Protein AF-A0A7Y8HVV2-F1 (afdb_monomer_lite)

Radius of gyration: 14.57 Å; chains: 1; bounding box: 34×35×35 Å

Secondary structure (DSSP, 8-state):
--HHHHHHHHHHHHHHTT-EEEEE----STT--S-HHHHHHHHHHHTT--SPPPB-SSS-SEEEE-SSEEEEEEE---TT--HHHHHHHHHHHHHHHHHT----SSEEEEEEE--S-HHHHGGG--

Structure (mmCIF, N/CA/C/O backbone):
data_AF-A0A7Y8HVV2-F1
#
_entry.id   AF-A0A7Y8HVV2-F1
#
loop_
_atom_site.group_PDB
_atom_site.id
_atom_site.type_symbol
_atom_site.label_atom_id
_atom_site.label_alt_id
_atom_site.label_comp_id
_atom_site.label_asym_id
_atom_site.label_entity_id
_atom_site.label_seq_id
_atom_site.pdbx_PDB_ins_code
_atom_site.Cartn_x
_atom_site.Cartn_y
_atom_site.Cartn_z
_atom_site.occupancy
_atom_site.B_iso_or_equiv
_atom_site.auth_seq_id
_atom_site.auth_comp_id
_atom_site.auth_asym_id
_atom_site.auth_atom_id
_atom_site.pdbx_PDB_model_num
ATOM 1 N N . MET A 1 1 ? 6.063 3.290 -14.979 1.00 78.94 1 MET A N 1
ATOM 2 C CA . MET A 1 1 ? 5.513 3.827 -13.711 1.00 78.94 1 MET A CA 1
ATOM 3 C C . MET A 1 1 ? 6.406 3.389 -12.560 1.00 78.94 1 MET A C 1
ATOM 5 O O . MET A 1 1 ? 6.790 2.221 -12.530 1.00 78.94 1 MET A O 1
ATOM 9 N N . LEU A 1 2 ? 6.782 4.321 -11.682 1.00 85.25 2 LEU A N 1
ATOM 10 C CA . LEU A 1 2 ? 7.666 4.060 -10.541 1.00 85.25 2 LEU A CA 1
ATOM 11 C C . LEU A 1 2 ? 6.881 3.476 -9.360 1.00 85.25 2 LEU A C 1
ATOM 13 O O . LEU A 1 2 ? 5.688 3.732 -9.229 1.00 85.25 2 LEU A O 1
ATOM 17 N N . GLU A 1 3 ? 7.564 2.729 -8.496 1.00 87.19 3 GLU A N 1
ATOM 18 C CA . GLU A 1 3 ? 6.978 2.091 -7.306 1.00 87.19 3 GLU A CA 1
ATOM 19 C C . GLU A 1 3 ? 6.351 3.117 -6.353 1.00 87.19 3 GLU A C 1
ATOM 21 O O . GLU A 1 3 ? 5.193 2.973 -5.984 1.00 87.19 3 GLU A O 1
ATOM 26 N N . ASN A 1 4 ? 7.027 4.243 -6.104 1.00 86.25 4 ASN A N 1
ATOM 27 C CA . ASN A 1 4 ? 6.487 5.354 -5.308 1.00 86.25 4 ASN A CA 1
ATOM 28 C C . ASN A 1 4 ? 5.157 5.902 -5.850 1.00 86.25 4 ASN A C 1
ATOM 30 O O . ASN A 1 4 ? 4.291 6.314 -5.085 1.00 86.25 4 ASN A O 1
ATOM 34 N N . THR A 1 5 ? 4.973 5.911 -7.175 1.00 87.56 5 THR A N 1
ATOM 35 C CA . THR A 1 5 ? 3.702 6.328 -7.783 1.00 87.56 5 THR A CA 1
ATOM 36 C C . THR A 1 5 ? 2.593 5.324 -7.485 1.00 87.56 5 THR A C 1
ATOM 38 O O . THR A 1 5 ? 1.454 5.730 -7.275 1.00 87.56 5 THR A O 1
ATOM 41 N N . ILE A 1 6 ? 2.917 4.029 -7.473 1.00 91.06 6 ILE A N 1
ATOM 42 C CA . ILE A 1 6 ? 1.976 2.974 -7.089 1.00 91.06 6 ILE A CA 1
ATOM 43 C C . ILE A 1 6 ? 1.628 3.117 -5.611 1.00 91.06 6 ILE A C 1
ATOM 45 O O . ILE A 1 6 ? 0.449 3.211 -5.299 1.00 91.06 6 ILE A O 1
ATOM 49 N N . LEU A 1 7 ? 2.625 3.270 -4.737 1.00 91.75 7 LEU A N 1
ATOM 50 C CA . LEU A 1 7 ? 2.437 3.466 -3.299 1.00 91.75 7 LEU A CA 1
ATOM 51 C C . LEU A 1 7 ? 1.459 4.613 -2.997 1.00 91.75 7 LEU A C 1
ATOM 53 O O . LEU A 1 7 ? 0.451 4.404 -2.323 1.00 91.75 7 LEU A O 1
ATOM 57 N N . VAL A 1 8 ? 1.692 5.804 -3.565 1.00 90.50 8 VAL A N 1
ATOM 58 C CA . VAL A 1 8 ? 0.806 6.971 -3.384 1.00 90.50 8 VAL A CA 1
ATOM 59 C C . VAL A 1 8 ? -0.608 6.675 -3.891 1.00 90.50 8 VAL A C 1
ATOM 61 O O . VAL A 1 8 ? -1.582 6.909 -3.177 1.00 90.50 8 VAL A O 1
ATOM 64 N N . LYS A 1 9 ? -0.747 6.128 -5.107 1.00 93.19 9 LYS A N 1
ATOM 65 C CA . LYS A 1 9 ? -2.064 5.835 -5.698 1.00 93.19 9 LYS A CA 1
ATOM 66 C C . LYS A 1 9 ? -2.850 4.805 -4.890 1.00 93.19 9 LYS A C 1
ATOM 68 O O . LYS A 1 9 ? -4.036 5.014 -4.650 1.00 93.19 9 LYS A O 1
ATOM 73 N N . THR A 1 10 ? -2.198 3.729 -4.462 1.00 95.31 10 THR A N 1
ATOM 74 C CA . THR A 1 10 ? -2.809 2.673 -3.651 1.00 95.31 10 THR A CA 1
ATOM 75 C C . THR A 1 10 ? -3.254 3.217 -2.300 1.00 95.31 10 THR A C 1
ATOM 77 O O . THR A 1 10 ? -4.373 2.951 -1.871 1.00 95.31 10 THR A O 1
ATOM 80 N N . THR A 1 11 ? -2.427 4.050 -1.666 1.00 94.56 11 THR A N 1
ATOM 81 C CA . THR A 1 11 ? -2.758 4.667 -0.377 1.00 94.56 11 THR A CA 1
ATOM 82 C C . THR A 1 11 ? -3.984 5.580 -0.493 1.00 94.56 11 THR A C 1
ATOM 84 O O . THR A 1 11 ? -4.919 5.458 0.296 1.00 94.56 11 THR A O 1
ATOM 87 N N . LYS A 1 12 ? -4.048 6.431 -1.530 1.00 94.19 12 LYS A N 1
ATOM 88 C CA . LYS A 1 12 ? -5.228 7.273 -1.806 1.00 94.19 12 LYS A CA 1
ATOM 89 C C . LYS A 1 12 ? -6.476 6.437 -2.084 1.00 94.19 12 LYS A C 1
ATOM 91 O O . LYS A 1 12 ? -7.558 6.778 -1.614 1.00 94.19 12 LYS A O 1
ATOM 96 N N . TRP A 1 13 ? -6.334 5.343 -2.834 1.00 95.25 13 TRP A N 1
ATOM 97 C CA . TRP A 1 13 ? -7.447 4.439 -3.115 1.00 95.25 13 TRP A CA 1
ATOM 98 C C . TRP A 1 13 ? -7.994 3.808 -1.830 1.00 95.25 13 TRP A C 1
ATOM 100 O O . TRP A 1 13 ? -9.195 3.906 -1.593 1.00 95.25 13 TRP A O 1
ATOM 110 N N . LEU A 1 14 ? -7.133 3.262 -0.964 1.00 95.81 1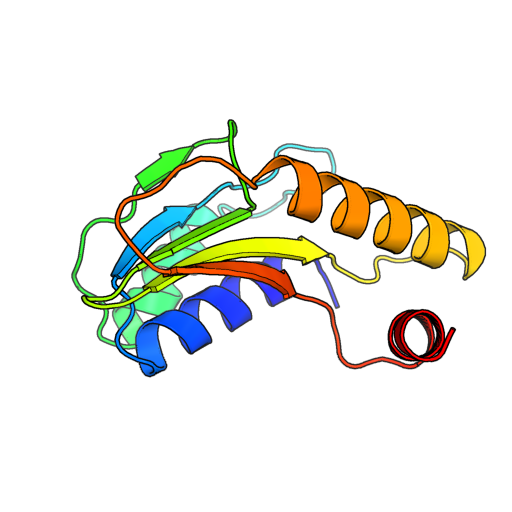4 LEU A N 1
ATOM 111 C CA . LEU A 1 14 ? -7.533 2.706 0.335 1.00 95.81 14 LEU A CA 1
ATOM 112 C C . LEU A 1 14 ? -8.272 3.746 1.189 1.00 95.81 14 LEU A C 1
ATOM 114 O O . LEU A 1 14 ? -9.376 3.485 1.663 1.00 95.81 14 LEU A O 1
ATOM 118 N N . VAL A 1 15 ? -7.730 4.960 1.305 1.00 94.62 15 VAL A N 1
ATOM 119 C CA . VAL A 1 15 ? -8.392 6.047 2.043 1.00 94.62 15 VAL A CA 1
ATOM 120 C C . VAL A 1 15 ? -9.757 6.392 1.445 1.00 94.62 15 VAL A C 1
ATOM 122 O O . VAL A 1 15 ? -10.739 6.483 2.175 1.00 94.62 15 VAL A O 1
ATOM 125 N N . SER A 1 16 ? -9.866 6.499 0.116 1.00 93.31 16 SER A N 1
ATOM 126 C CA . SER A 1 16 ? -11.154 6.756 -0.554 1.00 93.31 16 SER A CA 1
ATOM 127 C C . SER A 1 16 ? -12.190 5.641 -0.362 1.00 93.31 16 SER A C 1
ATOM 129 O O . SER A 1 16 ? -13.377 5.852 -0.599 1.00 93.31 16 SER A O 1
ATOM 131 N N . LYS A 1 17 ? -11.754 4.449 0.065 1.00 94.31 17 LYS A N 1
ATOM 132 C CA . LYS A 1 17 ? -12.614 3.317 0.429 1.00 94.31 17 LYS A CA 1
ATOM 133 C C . LYS A 1 17 ? -12.924 3.255 1.928 1.00 94.31 17 LYS A C 1
ATOM 135 O O . LYS A 1 17 ? -13.578 2.314 2.363 1.00 94.31 17 LYS A O 1
ATOM 140 N N . GLY A 1 18 ? -12.496 4.252 2.703 1.00 93.69 18 GLY A N 1
ATOM 141 C CA . GLY A 1 18 ? -12.755 4.343 4.138 1.00 93.69 18 GLY A CA 1
ATOM 142 C C . GLY A 1 18 ? -11.803 3.515 5.001 1.00 93.69 18 GLY A C 1
ATOM 143 O O . GLY A 1 18 ? -12.138 3.210 6.143 1.00 93.69 18 GLY A O 1
ATOM 144 N N . TYR A 1 19 ? -10.634 3.133 4.477 1.00 95.50 19 TYR A N 1
ATOM 145 C CA . TYR A 1 19 ? -9.603 2.475 5.277 1.00 95.50 19 TYR A CA 1
ATOM 146 C C . TYR A 1 19 ? -8.758 3.494 6.043 1.00 95.50 19 TYR A C 1
ATOM 148 O O . TYR A 1 19 ? -8.376 4.540 5.515 1.00 95.50 19 TYR A O 1
ATOM 156 N N . VAL A 1 20 ? -8.399 3.135 7.274 1.00 95.12 20 VAL A N 1
ATOM 157 C CA . VAL A 1 20 ? -7.419 3.841 8.099 1.00 95.12 20 VAL A CA 1
ATOM 158 C C . VAL A 1 20 ? -6.043 3.232 7.854 1.00 95.12 20 VAL A C 1
ATOM 160 O O . VAL A 1 20 ? -5.849 2.022 7.971 1.00 95.12 20 VAL A O 1
ATOM 163 N N . LEU A 1 21 ? -5.069 4.074 7.529 1.00 95.56 21 LEU A N 1
ATOM 164 C CA . LEU A 1 21 ? -3.684 3.680 7.291 1.00 95.56 21 LEU A CA 1
ATOM 165 C C . LEU A 1 21 ? -2.987 3.439 8.630 1.00 95.56 21 LEU A C 1
ATOM 167 O O . LEU A 1 21 ? -2.793 4.363 9.418 1.00 95.56 21 LEU A O 1
ATOM 171 N N . LYS A 1 22 ? -2.586 2.195 8.885 1.00 94.25 22 LYS A N 1
ATOM 172 C CA . LYS A 1 22 ? -1.899 1.798 10.120 1.00 94.25 22 LYS A CA 1
ATOM 173 C C . LYS A 1 22 ? -0.393 1.887 9.978 1.00 94.25 22 LYS A C 1
ATOM 175 O O . LYS A 1 22 ? 0.280 2.263 10.933 1.00 94.25 22 LYS A O 1
ATOM 180 N N . LYS A 1 23 ? 0.136 1.538 8.804 1.00 94.31 23 LYS A N 1
ATOM 181 C CA . LYS A 1 23 ? 1.572 1.578 8.525 1.00 94.31 23 LYS A CA 1
ATOM 182 C C . LYS A 1 23 ? 1.828 1.787 7.035 1.00 94.31 23 LYS A C 1
ATOM 184 O O . LYS A 1 23 ? 1.105 1.244 6.206 1.00 94.31 23 LYS A O 1
ATOM 189 N N . ILE A 1 24 ? 2.872 2.543 6.710 1.00 93.94 24 ILE A N 1
ATOM 190 C CA . ILE A 1 24 ? 3.423 2.647 5.356 1.00 93.94 24 ILE A CA 1
ATOM 191 C C . ILE A 1 24 ? 4.923 2.373 5.418 1.00 93.94 24 ILE A C 1
ATOM 193 O O . ILE A 1 24 ? 5.655 3.056 6.142 1.00 93.94 24 ILE A O 1
ATOM 197 N N . SER A 1 25 ? 5.391 1.403 4.640 1.00 91.25 25 SER A N 1
ATOM 198 C CA . SER A 1 25 ? 6.814 1.218 4.399 1.00 91.25 25 SER A CA 1
ATOM 199 C C . SER A 1 25 ? 7.270 2.073 3.237 1.00 91.25 25 SER A C 1
ATOM 201 O O . SER A 1 25 ? 6.676 2.122 2.165 1.00 91.25 25 SER A O 1
ATOM 203 N N . VAL A 1 26 ? 8.332 2.823 3.505 1.00 81.19 26 VAL A N 1
ATOM 204 C CA . VAL A 1 26 ? 9.002 3.633 2.505 1.00 81.19 26 VAL A CA 1
ATOM 205 C C . VAL A 1 26 ? 10.285 2.905 2.140 1.00 81.19 26 VAL A C 1
ATOM 207 O O . VAL A 1 26 ? 11.194 2.836 2.981 1.00 81.19 26 VAL A O 1
ATOM 210 N N . PRO A 1 27 ? 10.383 2.366 0.916 1.00 68.88 27 PRO A N 1
ATOM 211 C CA . PRO A 1 27 ? 11.572 1.646 0.513 1.00 68.88 27 PRO A CA 1
ATOM 212 C C . PRO A 1 27 ? 12.806 2.562 0.535 1.00 68.88 27 PRO A C 1
ATOM 214 O O . PRO A 1 27 ? 12.755 3.748 0.207 1.00 68.88 27 PRO A O 1
ATOM 217 N N . ARG A 1 28 ? 13.938 2.010 0.987 1.00 63.03 28 ARG A N 1
ATOM 218 C CA . ARG A 1 28 ? 15.231 2.705 1.098 1.00 63.03 28 ARG A CA 1
ATOM 219 C C . ARG A 1 28 ? 16.177 2.148 0.030 1.00 63.03 28 ARG A C 1
ATOM 221 O O . ARG A 1 28 ? 16.364 0.939 -0.041 1.00 63.03 28 ARG A O 1
ATOM 228 N N . GLY A 1 29 ? 16.783 2.995 -0.808 1.00 59.72 29 GLY A N 1
ATOM 229 C CA . GLY A 1 29 ? 17.704 2.527 -1.856 1.00 59.72 29 GLY A CA 1
ATOM 230 C C . GLY A 1 29 ? 18.308 3.619 -2.750 1.00 59.72 29 GLY A C 1
ATOM 231 O O . GLY A 1 29 ? 18.066 4.811 -2.568 1.00 59.72 29 GLY A O 1
ATOM 232 N N . LYS A 1 30 ? 19.106 3.219 -3.750 1.00 44.56 30 LYS A N 1
ATOM 233 C CA . LYS A 1 30 ? 19.617 4.139 -4.784 1.00 44.56 30 LYS A CA 1
ATOM 234 C C . LYS A 1 30 ? 18.475 4.544 -5.727 1.00 44.56 30 LYS A C 1
ATOM 236 O O . LYS A 1 30 ? 17.842 3.677 -6.318 1.00 44.56 30 LYS A O 1
ATOM 241 N N . GLY A 1 31 ? 18.233 5.851 -5.870 1.00 52.84 31 GLY A N 1
ATOM 242 C CA . GLY A 1 31 ? 17.177 6.419 -6.726 1.00 52.84 31 GLY A CA 1
ATOM 243 C C . GLY A 1 31 ? 16.024 7.102 -5.976 1.00 52.84 31 GLY A C 1
ATOM 244 O O . GLY A 1 31 ? 15.165 7.715 -6.611 1.00 52.84 31 GLY A O 1
ATOM 245 N N . TYR A 1 32 ? 16.017 7.059 -4.640 1.00 56.44 32 TYR A N 1
ATOM 246 C CA . TYR A 1 32 ? 15.074 7.811 -3.806 1.00 56.44 32 TYR A CA 1
ATOM 247 C C . TYR A 1 32 ? 15.541 9.264 -3.672 1.00 56.44 32 TYR A C 1
ATOM 249 O O . TYR A 1 32 ? 16.195 9.639 -2.709 1.00 56.44 32 TYR A O 1
ATOM 257 N N . ASN A 1 33 ? 15.237 10.073 -4.687 1.00 54.31 33 ASN A N 1
ATOM 258 C CA . ASN A 1 33 ? 15.646 11.482 -4.758 1.00 54.31 33 ASN A CA 1
ATOM 259 C C . ASN A 1 33 ? 14.657 12.462 -4.100 1.00 54.31 33 ASN A C 1
ATOM 261 O O . ASN A 1 33 ? 14.898 13.665 -4.119 1.00 54.31 33 ASN A O 1
ATOM 265 N N . ARG A 1 34 ? 13.522 11.989 -3.570 1.00 60.41 34 ARG A N 1
ATOM 266 C CA . ARG A 1 34 ? 12.489 12.837 -2.952 1.00 60.41 34 ARG A CA 1
ATOM 267 C C . ARG A 1 34 ? 12.077 12.276 -1.603 1.00 60.41 34 ARG A C 1
ATOM 269 O O . ARG A 1 34 ? 12.001 11.056 -1.454 1.00 60.41 34 ARG A O 1
ATOM 276 N N . ASP A 1 35 ? 11.755 13.174 -0.675 1.00 80.31 35 ASP A N 1
ATOM 277 C CA . ASP A 1 35 ? 11.090 12.832 0.579 1.00 80.31 35 ASP A CA 1
ATOM 278 C C . ASP A 1 35 ? 9.668 12.331 0.288 1.00 80.31 35 ASP A C 1
ATOM 280 O O . ASP A 1 35 ? 8.685 13.070 0.261 1.00 80.31 35 ASP A O 1
ATOM 284 N N . ILE A 1 36 ? 9.577 11.044 -0.040 1.00 81.94 36 ILE A N 1
ATOM 285 C CA . ILE A 1 36 ? 8.322 10.379 -0.380 1.00 81.94 36 ILE A CA 1
ATOM 286 C C . ILE A 1 36 ? 7.350 10.368 0.803 1.00 81.94 36 ILE A C 1
ATOM 288 O O . ILE A 1 36 ? 6.147 10.327 0.566 1.00 81.94 36 ILE A O 1
ATOM 292 N N . LYS A 1 37 ? 7.836 10.475 2.051 1.00 86.75 37 LYS A N 1
ATOM 293 C CA . LYS A 1 37 ? 6.957 10.626 3.217 1.00 86.75 37 LYS A CA 1
ATOM 294 C C . LYS A 1 37 ? 6.175 11.925 3.111 1.00 86.75 37 LYS A C 1
ATOM 296 O O . LYS A 1 37 ? 4.951 11.876 3.132 1.00 86.75 37 LYS A O 1
ATOM 301 N N . SER A 1 38 ? 6.864 13.044 2.873 1.00 87.75 38 SER A N 1
ATOM 302 C CA . SER A 1 38 ? 6.204 14.338 2.681 1.00 87.75 38 SER A CA 1
ATOM 303 C C . SER A 1 38 ? 5.246 14.328 1.494 1.00 87.75 38 SER A C 1
ATOM 305 O O . SER A 1 38 ? 4.158 14.883 1.586 1.00 87.75 38 SER A O 1
ATOM 307 N N . VAL A 1 39 ? 5.608 13.675 0.383 1.00 87.75 39 VAL A N 1
ATOM 308 C CA . VAL A 1 39 ? 4.702 13.554 -0.774 1.00 87.75 39 VAL A CA 1
ATOM 309 C C . VAL A 1 39 ? 3.430 12.790 -0.403 1.00 87.75 39 VAL A C 1
ATOM 311 O O . VAL A 1 39 ? 2.342 13.237 -0.743 1.00 87.75 39 VAL A O 1
ATOM 314 N N . ILE A 1 40 ? 3.550 11.662 0.302 1.00 88.44 40 ILE A N 1
ATOM 315 C CA . ILE A 1 40 ? 2.395 10.880 0.763 1.00 88.44 40 ILE A CA 1
ATOM 316 C C . ILE A 1 40 ? 1.535 11.707 1.723 1.00 88.44 40 ILE A C 1
ATOM 318 O O . ILE A 1 40 ? 0.322 11.754 1.556 1.00 88.44 40 ILE A O 1
ATOM 322 N N . GLU A 1 41 ? 2.146 12.383 2.695 1.00 90.19 41 GLU A N 1
ATOM 323 C CA . GLU A 1 41 ? 1.436 13.222 3.666 1.00 90.19 41 GLU A CA 1
ATOM 324 C C . GLU A 1 41 ? 0.667 14.363 2.992 1.00 90.19 41 GLU A C 1
ATOM 326 O O . GLU A 1 41 ? -0.506 14.564 3.299 1.00 90.19 41 GLU A O 1
ATOM 331 N N . ILE A 1 42 ? 1.291 15.075 2.046 1.00 90.75 42 ILE A N 1
ATOM 332 C CA . ILE A 1 42 ? 0.645 16.155 1.283 1.00 90.75 42 ILE A CA 1
ATOM 333 C C . ILE A 1 42 ? -0.527 15.600 0.468 1.00 90.75 42 ILE A C 1
ATOM 335 O O . ILE A 1 42 ? -1.650 16.071 0.606 1.00 90.75 42 ILE A O 1
ATOM 339 N N . GLU A 1 43 ? -0.294 14.550 -0.321 1.00 89.88 43 GLU A N 1
ATOM 340 C CA . GLU A 1 43 ? -1.312 13.964 -1.202 1.00 89.88 43 GLU A CA 1
ATOM 341 C C . GLU A 1 43 ? -2.514 13.387 -0.443 1.00 89.88 43 GLU A C 1
ATOM 343 O O . GLU A 1 43 ? -3.635 13.387 -0.957 1.00 89.88 43 GLU A O 1
ATOM 348 N N . LEU A 1 44 ? -2.290 12.865 0.765 1.00 88.94 44 LEU A N 1
ATOM 349 C CA . LEU A 1 44 ? -3.355 12.351 1.622 1.00 88.94 44 LEU A CA 1
ATOM 350 C C . LEU A 1 44 ? -4.099 13.471 2.341 1.00 88.94 44 LEU A C 1
ATOM 352 O O . LEU A 1 44 ? -5.325 13.414 2.427 1.00 88.94 44 LEU A O 1
ATOM 356 N N . LYS A 1 45 ? -3.393 14.510 2.793 1.00 90.00 45 LYS A N 1
ATOM 357 C CA . LYS A 1 45 ? -4.016 15.698 3.378 1.00 90.00 45 LYS A CA 1
ATOM 358 C C . LYS A 1 45 ? -4.904 16.418 2.362 1.00 90.00 45 LYS A C 1
ATOM 360 O O . LYS A 1 45 ? -6.030 16.775 2.697 1.00 90.00 45 LYS A O 1
ATOM 365 N N . ASP A 1 46 ? -4.444 16.549 1.119 1.00 88.50 46 ASP A N 1
ATOM 366 C CA . ASP A 1 46 ? -5.228 17.106 0.009 1.00 88.50 46 ASP A CA 1
ATOM 367 C C . ASP A 1 46 ? -6.458 16.243 -0.319 1.00 88.50 46 ASP A C 1
ATOM 369 O O . ASP A 1 46 ? -7.476 16.747 -0.789 1.00 88.50 46 ASP A O 1
ATOM 373 N N . ALA A 1 47 ? -6.395 14.940 -0.026 1.00 82.50 47 ALA A N 1
ATOM 374 C CA . ALA A 1 47 ? -7.526 14.020 -0.116 1.00 82.50 47 ALA A CA 1
ATOM 375 C C . ALA A 1 47 ? -8.427 14.015 1.140 1.00 82.50 47 ALA A C 1
ATOM 377 O O . ALA A 1 47 ? -9.354 13.210 1.215 1.00 82.50 47 ALA A O 1
ATOM 378 N N . GLY A 1 48 ? -8.174 14.890 2.121 1.00 86.25 48 GLY A N 1
ATOM 379 C CA . GLY A 1 48 ? -8.965 15.016 3.348 1.00 86.25 48 GLY A CA 1
ATOM 380 C C . GLY A 1 48 ? -8.618 14.011 4.451 1.00 86.25 48 GLY A C 1
ATOM 381 O O . GLY A 1 48 ? -9.356 13.907 5.427 1.00 86.25 48 GLY A O 1
ATOM 382 N N . TYR A 1 49 ? -7.514 13.272 4.330 1.00 90.44 49 TYR A N 1
ATOM 383 C CA . TYR A 1 49 ? -7.060 12.351 5.369 1.00 90.44 49 TYR A CA 1
ATOM 384 C C . TYR A 1 49 ? -6.331 13.109 6.484 1.00 90.44 49 TYR A C 1
ATOM 386 O O . TYR A 1 49 ? -5.302 13.744 6.247 1.00 90.44 49 TYR A O 1
ATOM 394 N N . THR A 1 50 ? -6.857 13.033 7.705 1.00 88.44 50 THR A N 1
ATOM 395 C CA . THR A 1 50 ? -6.344 13.780 8.868 1.00 88.44 50 THR A CA 1
ATOM 396 C C . THR A 1 50 ? -5.662 12.908 9.918 1.00 88.44 50 THR A C 1
ATOM 398 O O . THR A 1 50 ? -5.073 13.435 10.860 1.00 88.44 50 THR A O 1
ATOM 401 N N . GLU A 1 51 ? -5.745 11.587 9.782 1.00 89.75 51 GLU A N 1
ATOM 402 C CA . GLU A 1 51 ? -5.193 10.651 10.758 1.00 89.75 51 GLU A CA 1
ATOM 403 C C . GLU A 1 51 ? -3.664 10.577 10.685 1.00 89.75 51 GLU A C 1
ATOM 405 O O . GLU A 1 51 ? -3.039 10.786 9.640 1.00 89.75 51 GLU A O 1
ATOM 410 N N . ARG A 1 52 ? -3.044 10.222 11.813 1.00 88.25 52 ARG A N 1
ATOM 411 C CA . ARG A 1 52 ? -1.590 10.064 11.892 1.00 88.25 52 ARG A CA 1
ATOM 412 C C . ARG A 1 52 ? -1.125 8.861 11.069 1.00 88.25 52 ARG A C 1
ATOM 414 O O . ARG A 1 52 ? -1.615 7.750 11.246 1.00 88.25 52 ARG A O 1
ATOM 421 N N . ILE A 1 53 ? -0.102 9.072 10.244 1.00 87.56 53 ILE A N 1
ATOM 422 C CA . ILE A 1 53 ? 0.538 8.024 9.443 1.00 87.56 53 ILE A CA 1
ATOM 423 C C . ILE A 1 53 ? 1.799 7.536 10.162 1.00 87.56 53 ILE A C 1
ATOM 425 O O . ILE A 1 53 ? 2.641 8.332 10.583 1.00 87.56 53 ILE A O 1
ATOM 429 N N . TYR A 1 54 ? 1.950 6.217 10.291 1.00 91.06 54 TYR A N 1
ATOM 430 C CA . TYR A 1 54 ? 3.150 5.597 10.853 1.00 91.06 54 TYR A CA 1
ATOM 431 C C . TYR A 1 54 ? 4.027 5.028 9.741 1.00 91.06 54 TYR A C 1
ATOM 433 O O . TYR A 1 54 ? 3.601 4.155 8.987 1.00 91.06 54 TYR A O 1
ATOM 441 N N . PHE A 1 55 ? 5.275 5.488 9.664 1.00 89.88 55 PHE A N 1
ATOM 442 C CA . PHE A 1 55 ? 6.238 5.005 8.678 1.00 89.88 55 PHE A CA 1
ATOM 443 C C . PHE A 1 55 ? 7.227 4.014 9.298 1.00 89.88 55 PHE A C 1
ATOM 445 O O . PHE A 1 55 ? 7.914 4.366 10.257 1.00 89.88 55 PHE A O 1
ATOM 452 N N . SER A 1 56 ? 7.354 2.811 8.731 1.00 84.94 56 SER A N 1
ATOM 453 C CA . SER A 1 56 ? 8.298 1.776 9.195 1.00 84.94 56 SER A CA 1
ATOM 454 C C . SER A 1 56 ? 8.738 0.862 8.057 1.00 84.94 56 SER A C 1
ATOM 456 O O . SER A 1 56 ? 7.969 0.664 7.138 1.00 84.94 56 SER A O 1
ATOM 458 N N . SER A 1 57 ? 9.943 0.290 8.107 1.00 80.12 57 SER A N 1
ATOM 459 C CA . SER A 1 57 ? 10.527 -0.503 7.008 1.00 80.12 57 SER A CA 1
ATOM 460 C C . SER A 1 57 ? 10.473 -2.025 7.201 1.00 80.12 57 SER A C 1
ATOM 462 O O . SER A 1 57 ? 11.236 -2.744 6.565 1.00 80.12 57 SER A O 1
ATOM 464 N N . ASP A 1 58 ? 9.658 -2.514 8.132 1.00 79.88 58 ASP A N 1
ATOM 465 C CA . ASP A 1 58 ? 9.677 -3.890 8.654 1.00 79.88 58 ASP A CA 1
ATOM 466 C C . ASP A 1 58 ? 8.417 -4.702 8.304 1.00 79.88 58 ASP A C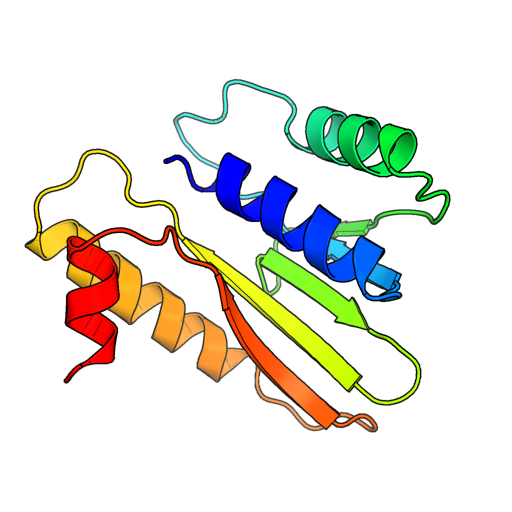 1
ATOM 468 O O . ASP A 1 58 ? 8.097 -5.681 8.972 1.00 79.88 58 ASP A O 1
ATOM 472 N N . SER A 1 59 ? 7.664 -4.289 7.288 1.00 85.50 59 SER A N 1
ATOM 473 C CA . SER A 1 59 ? 6.388 -4.911 6.928 1.00 85.50 59 SER A CA 1
ATOM 474 C C . SER A 1 59 ? 6.075 -4.760 5.443 1.00 85.50 59 SER A C 1
ATOM 476 O O . SER A 1 59 ? 6.883 -4.208 4.698 1.00 85.50 59 SER A O 1
ATOM 478 N N . ALA A 1 60 ? 4.867 -5.181 5.052 1.00 92.81 60 ALA A N 1
ATOM 479 C CA . ALA A 1 60 ? 4.237 -4.787 3.795 1.00 92.81 60 ALA A CA 1
ATOM 480 C C . ALA A 1 60 ? 4.350 -3.275 3.549 1.00 92.81 60 ALA A C 1
ATOM 482 O O . ALA A 1 60 ? 4.348 -2.482 4.505 1.00 92.81 60 ALA A O 1
ATOM 483 N N . ASP A 1 61 ? 4.387 -2.892 2.274 1.00 94.00 61 ASP A N 1
ATOM 484 C CA . ASP A 1 61 ? 4.429 -1.493 1.844 1.00 94.00 61 ASP A CA 1
ATOM 485 C C . ASP A 1 61 ? 3.287 -0.649 2.408 1.00 94.00 61 ASP A C 1
ATOM 487 O O . ASP A 1 61 ? 3.497 0.501 2.794 1.00 94.00 61 ASP A O 1
ATOM 491 N N . ILE A 1 62 ? 2.082 -1.211 2.507 1.00 95.69 62 ILE A N 1
ATOM 492 C CA . ILE A 1 62 ? 0.943 -0.562 3.157 1.00 95.69 62 ILE A CA 1
ATOM 493 C C . ILE A 1 62 ? 0.229 -1.572 4.051 1.00 95.69 62 ILE A C 1
ATOM 495 O O . ILE A 1 62 ? -0.101 -2.676 3.619 1.00 95.69 62 ILE A O 1
ATOM 499 N N . ILE A 1 63 ? -0.079 -1.157 5.278 1.00 95.81 63 ILE A N 1
ATOM 500 C CA . ILE A 1 63 ? -1.073 -1.805 6.131 1.00 95.81 63 ILE A CA 1
ATOM 501 C C . ILE A 1 63 ? -2.201 -0.811 6.367 1.00 95.81 63 ILE A C 1
ATOM 503 O O . ILE A 1 63 ? -1.980 0.270 6.922 1.00 95.81 63 ILE A O 1
ATOM 507 N N . ALA A 1 64 ? -3.410 -1.185 5.970 1.00 96.38 64 ALA A N 1
ATOM 508 C CA . ALA A 1 64 ? -4.610 -0.388 6.170 1.00 96.38 64 ALA A CA 1
ATOM 509 C C . ALA A 1 64 ? -5.743 -1.274 6.682 1.00 96.38 64 ALA A C 1
ATOM 511 O O . ALA A 1 64 ? -5.800 -2.452 6.357 1.00 96.38 64 ALA A O 1
ATOM 512 N N . GLU A 1 65 ? -6.650 -0.734 7.482 1.00 96.31 65 GLU A N 1
ATOM 513 C CA . GLU A 1 65 ? -7.769 -1.511 8.015 1.00 96.31 65 GLU A CA 1
ATOM 514 C C . GLU A 1 65 ? -9.055 -0.697 8.054 1.00 96.31 65 GLU A C 1
ATOM 516 O O . GLU A 1 65 ? -9.038 0.530 8.143 1.00 96.31 65 GLU A O 1
ATOM 521 N N . ASN A 1 66 ? -10.176 -1.400 8.030 1.00 94.94 66 ASN A N 1
ATOM 522 C CA . ASN A 1 66 ? -11.459 -0.869 8.456 1.00 94.94 66 ASN A CA 1
ATOM 523 C C . ASN A 1 66 ? -11.985 -1.746 9.608 1.00 94.94 66 ASN A C 1
ATOM 525 O O . ASN A 1 66 ? -11.211 -2.427 10.288 1.00 94.94 66 ASN A O 1
ATOM 529 N N . LYS A 1 67 ? -13.287 -1.693 9.889 1.00 94.69 67 LYS A N 1
ATOM 530 C CA . LYS A 1 67 ? -13.897 -2.491 10.962 1.00 94.69 67 LYS A CA 1
ATOM 531 C C . LYS A 1 67 ? -13.881 -4.007 10.687 1.00 94.69 67 LYS A C 1
ATOM 533 O O . LYS A 1 67 ? -13.775 -4.767 11.643 1.00 94.69 67 LYS A O 1
ATOM 538 N N . ASP A 1 68 ? -13.929 -4.420 9.421 1.00 94.88 68 ASP A N 1
ATOM 539 C CA . ASP A 1 68 ? -14.148 -5.810 8.997 1.00 94.88 68 ASP A CA 1
ATOM 540 C C . ASP A 1 68 ? -12.854 -6.469 8.481 1.00 94.88 68 ASP A C 1
ATOM 542 O O . ASP A 1 68 ? -12.608 -7.655 8.706 1.00 94.88 68 ASP A O 1
ATOM 546 N N . GLU A 1 69 ? -11.999 -5.686 7.820 1.00 96.88 69 GLU A N 1
ATOM 547 C CA . GLU A 1 69 ? -10.857 -6.176 7.053 1.00 96.88 69 GLU A CA 1
ATOM 548 C C . GLU A 1 69 ? -9.556 -5.447 7.398 1.00 96.88 69 GLU A C 1
ATOM 550 O O . GLU A 1 69 ? -9.539 -4.251 7.711 1.00 96.88 69 GLU A O 1
ATOM 555 N N . ILE A 1 70 ? -8.446 -6.171 7.255 1.00 96.81 70 ILE A N 1
ATOM 556 C CA . ILE A 1 70 ? -7.089 -5.626 7.237 1.00 96.81 70 ILE A CA 1
ATOM 557 C C . ILE A 1 70 ? -6.411 -5.971 5.909 1.00 96.81 70 ILE A C 1
ATOM 559 O O . ILE A 1 70 ? -6.305 -7.129 5.510 1.00 96.81 70 ILE A O 1
ATOM 563 N N . TRP A 1 71 ? -5.942 -4.939 5.220 1.00 97.56 71 TRP A N 1
ATOM 564 C CA . TRP A 1 71 ? -5.226 -5.017 3.958 1.00 97.56 71 TRP A CA 1
ATOM 565 C C . TRP A 1 71 ? -3.728 -4.908 4.206 1.00 97.56 71 TRP A C 1
ATOM 567 O O . TRP A 1 71 ? -3.262 -3.937 4.805 1.00 97.56 71 TRP A O 1
ATOM 577 N N . LYS A 1 72 ? -2.975 -5.887 3.703 1.00 96.69 72 LYS A N 1
ATOM 578 C CA . LYS A 1 72 ? -1.510 -5.888 3.674 1.00 96.69 72 LYS A CA 1
ATOM 579 C C . LYS A 1 72 ? -1.081 -5.903 2.217 1.00 96.69 72 LYS A C 1
ATOM 581 O O . LYS A 1 72 ? -1.292 -6.888 1.508 1.00 96.69 72 LYS A O 1
ATOM 586 N N . VAL A 1 73 ? -0.553 -4.775 1.759 1.00 97.00 73 VAL A N 1
ATOM 587 C CA . VAL A 1 73 ? -0.322 -4.520 0.340 1.00 97.00 73 VAL A CA 1
ATOM 588 C C . VAL A 1 73 ? 1.161 -4.361 0.072 1.00 97.00 73 VAL A C 1
ATOM 590 O O . VAL A 1 73 ? 1.798 -3.507 0.681 1.00 97.00 73 VAL A O 1
ATOM 593 N N . GLU A 1 74 ? 1.674 -5.133 -0.878 1.00 95.19 74 GLU A N 1
ATOM 594 C CA . GLU A 1 74 ? 2.990 -4.914 -1.477 1.00 95.19 74 GLU A CA 1
ATOM 595 C C . GLU A 1 74 ? 2.833 -4.097 -2.760 1.00 95.19 74 GLU A C 1
ATOM 597 O O . GLU A 1 74 ? 1.939 -4.360 -3.566 1.00 95.19 74 GLU A O 1
ATOM 602 N N . CYS A 1 75 ? 3.685 -3.101 -2.980 1.00 92.50 75 CYS A N 1
ATOM 603 C CA . CYS A 1 75 ? 3.664 -2.253 -4.162 1.00 92.50 75 CYS A CA 1
ATOM 604 C C . CYS A 1 75 ? 4.851 -2.584 -5.066 1.00 92.50 75 CYS A C 1
ATOM 606 O O . CYS A 1 75 ? 6.005 -2.573 -4.648 1.00 92.50 75 CYS A O 1
ATOM 608 N N . LYS A 1 76 ? 4.596 -2.794 -6.362 1.00 90.69 76 LYS A N 1
ATOM 609 C CA . LYS A 1 76 ? 5.675 -3.007 -7.331 1.00 90.69 76 LYS A CA 1
ATOM 610 C C . LYS A 1 76 ? 5.550 -2.120 -8.555 1.00 90.69 76 LYS A C 1
ATOM 612 O O . LYS A 1 76 ? 4.583 -2.181 -9.305 1.00 90.69 76 LYS A O 1
ATOM 617 N N . GLY A 1 77 ? 6.574 -1.302 -8.800 1.00 88.06 77 GLY A N 1
ATOM 618 C CA . GLY A 1 77 ? 6.714 -0.541 -10.047 1.00 88.06 77 GLY A CA 1
ATOM 619 C C . GLY A 1 77 ? 7.223 -1.407 -11.207 1.00 88.06 77 GLY A C 1
ATOM 620 O O . GLY A 1 77 ? 7.783 -2.473 -10.988 1.00 88.06 77 GLY A O 1
ATOM 621 N N . ILE A 1 78 ? 7.079 -0.944 -12.455 1.00 82.56 78 ILE A N 1
ATOM 622 C CA . ILE A 1 78 ? 7.604 -1.659 -13.645 1.00 82.56 78 ILE A CA 1
ATOM 623 C C . ILE A 1 78 ? 9.083 -1.334 -13.945 1.00 82.56 78 ILE A C 1
ATOM 625 O O . ILE A 1 78 ? 9.748 -2.069 -14.664 1.00 82.56 78 ILE A O 1
ATOM 629 N N . GLY A 1 79 ? 9.637 -0.263 -13.362 1.00 74.94 79 GLY A N 1
ATOM 630 C CA . GLY A 1 79 ? 11.047 0.112 -13.550 1.00 74.94 79 GLY A CA 1
ATOM 631 C C . GLY A 1 79 ? 11.458 0.288 -15.024 1.00 74.94 79 GLY A C 1
ATOM 632 O O . GLY A 1 79 ? 10.618 0.574 -15.876 1.00 74.94 79 GLY A O 1
ATOM 633 N N . PHE A 1 80 ? 12.758 0.132 -15.303 1.00 74.06 80 PHE A N 1
ATOM 634 C CA . PHE A 1 80 ? 13.359 0.198 -16.650 1.00 74.06 80 PHE A CA 1
ATOM 635 C C . PHE A 1 80 ? 13.986 -1.147 -17.084 1.00 74.06 80 PHE A C 1
ATOM 637 O O . PHE A 1 80 ? 14.905 -1.184 -17.899 1.00 74.06 80 PHE A O 1
ATOM 644 N N . GLY A 1 81 ? 13.543 -2.260 -16.491 1.00 76.56 81 GLY A N 1
ATOM 645 C CA . GLY A 1 81 ? 14.120 -3.588 -16.713 1.00 76.56 81 GLY A CA 1
ATOM 646 C C . GLY A 1 81 ? 13.590 -4.305 -17.960 1.00 76.56 81 GLY A C 1
ATOM 647 O O . GLY A 1 81 ? 12.553 -3.946 -18.519 1.00 76.56 81 GLY A O 1
ATOM 648 N N . LYS A 1 82 ? 14.291 -5.372 -18.370 1.00 84.56 82 LYS A N 1
ATOM 649 C CA . LYS A 1 82 ? 13.814 -6.320 -19.396 1.00 84.56 82 LYS A CA 1
ATOM 650 C C . LYS A 1 82 ? 12.609 -7.112 -18.867 1.00 84.56 82 LYS A C 1
ATOM 652 O O . LYS A 1 82 ? 12.433 -7.231 -17.657 1.00 84.56 82 LYS A O 1
ATOM 657 N N . THR A 1 83 ? 11.844 -7.755 -19.752 1.00 82.75 83 THR A N 1
ATOM 658 C CA . THR A 1 83 ? 10.693 -8.605 -19.379 1.00 82.75 83 THR A CA 1
ATOM 659 C C . THR A 1 83 ? 11.030 -9.630 -18.293 1.00 82.75 83 THR A C 1
ATOM 661 O O . THR A 1 83 ? 10.282 -9.765 -17.332 1.00 82.75 83 THR A O 1
ATOM 664 N N . GLN A 1 84 ? 12.193 -10.285 -18.380 1.00 85.75 84 GLN A N 1
ATOM 665 C CA . GLN A 1 84 ? 12.658 -11.227 -17.354 1.00 85.75 84 GLN A CA 1
ATOM 666 C C . GLN A 1 84 ? 12.851 -10.560 -15.983 1.00 85.75 84 GLN A C 1
ATOM 668 O O . GLN A 1 84 ? 12.473 -11.122 -14.962 1.00 85.75 84 GLN A O 1
ATOM 673 N N . THR A 1 85 ? 13.405 -9.345 -15.947 1.00 85.12 85 THR A N 1
ATOM 674 C CA . THR A 1 85 ? 13.549 -8.570 -14.707 1.00 85.12 85 THR A CA 1
ATOM 675 C C . THR A 1 85 ? 12.185 -8.235 -14.111 1.00 85.12 85 THR A C 1
ATOM 677 O O . THR A 1 85 ? 12.008 -8.342 -12.902 1.00 85.12 85 THR A O 1
ATOM 680 N N . ASN A 1 86 ? 11.215 -7.873 -14.951 1.00 82.19 86 ASN A N 1
ATOM 681 C CA . ASN A 1 86 ? 9.862 -7.547 -14.504 1.00 82.19 86 ASN A CA 1
ATOM 682 C C . ASN A 1 86 ? 9.147 -8.780 -13.944 1.00 82.19 86 ASN A C 1
ATOM 684 O O . ASN A 1 86 ? 8.555 -8.689 -12.875 1.00 82.19 86 ASN A O 1
ATOM 688 N N . ARG A 1 87 ? 9.280 -9.942 -14.597 1.00 85.81 87 ARG A N 1
ATOM 689 C CA . ARG A 1 87 ? 8.772 -11.219 -14.077 1.00 85.81 87 ARG A CA 1
ATOM 690 C C . ARG A 1 87 ? 9.389 -11.570 -12.725 1.00 85.81 87 ARG A C 1
ATOM 692 O O . ARG A 1 87 ? 8.662 -11.758 -11.764 1.00 85.81 87 ARG A O 1
ATOM 699 N N . ASN A 1 88 ? 10.716 -11.541 -12.607 1.00 87.81 88 ASN A N 1
ATOM 700 C CA . ASN A 1 88 ? 11.380 -11.829 -11.332 1.00 87.81 88 ASN A CA 1
ATOM 701 C C . ASN A 1 88 ? 10.955 -10.851 -10.223 1.00 87.81 88 ASN A C 1
ATOM 703 O O .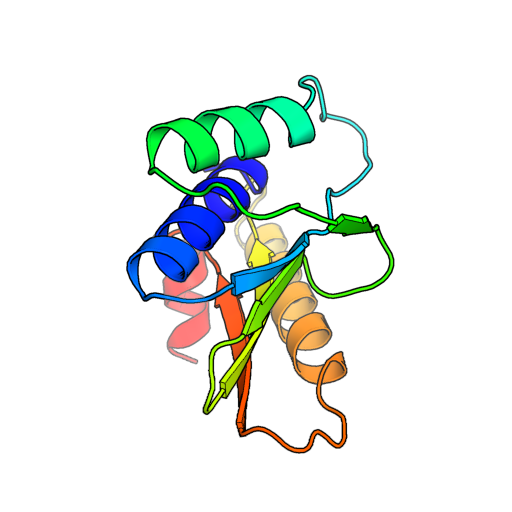 ASN A 1 88 ? 10.859 -11.231 -9.060 1.00 87.81 88 ASN A O 1
ATOM 707 N N . ASN A 1 89 ? 10.717 -9.581 -10.563 1.00 84.88 89 ASN A N 1
ATOM 708 C CA . ASN A 1 89 ? 10.203 -8.596 -9.614 1.00 84.88 89 ASN A CA 1
ATOM 709 C C . ASN A 1 89 ? 8.763 -8.902 -9.186 1.00 84.88 89 ASN A C 1
ATOM 711 O O . ASN A 1 89 ? 8.458 -8.735 -8.009 1.00 84.88 89 ASN A O 1
ATOM 715 N N . PHE A 1 90 ? 7.910 -9.342 -10.116 1.00 88.44 90 PHE A N 1
ATOM 716 C CA . PHE A 1 90 ? 6.551 -9.792 -9.825 1.00 88.44 90 PHE A CA 1
ATOM 717 C C . PHE A 1 90 ? 6.565 -11.005 -8.894 1.00 88.44 90 PHE A C 1
ATOM 719 O O . PHE A 1 90 ? 5.979 -10.938 -7.820 1.00 88.44 90 PHE A O 1
ATOM 726 N N . ASP A 1 91 ? 7.304 -12.058 -9.254 1.00 89.50 91 ASP A N 1
ATOM 727 C CA . ASP A 1 91 ? 7.381 -13.304 -8.483 1.00 89.50 91 ASP A CA 1
ATOM 728 C C . ASP A 1 91 ? 7.874 -13.039 -7.055 1.00 89.50 91 ASP A C 1
ATOM 730 O O . ASP A 1 91 ? 7.318 -13.548 -6.085 1.00 89.50 91 ASP A O 1
ATOM 734 N N . ARG A 1 92 ? 8.886 -12.174 -6.907 1.00 89.00 92 ARG A N 1
ATOM 735 C CA . ARG A 1 92 ? 9.388 -11.754 -5.593 1.00 89.00 92 ARG A CA 1
ATOM 736 C C . ARG A 1 92 ? 8.350 -10.983 -4.789 1.00 89.00 92 ARG A C 1
ATOM 738 O O . ARG A 1 92 ? 8.230 -11.233 -3.598 1.00 89.00 92 ARG A O 1
ATOM 745 N N . ALA A 1 93 ? 7.634 -10.050 -5.413 1.00 89.94 93 ALA A N 1
ATOM 746 C CA . ALA A 1 93 ? 6.610 -9.270 -4.726 1.00 89.94 93 ALA A CA 1
ATOM 747 C C . ALA A 1 93 ? 5.441 -10.159 -4.292 1.00 89.94 93 ALA A C 1
ATOM 749 O O . ALA A 1 93 ? 4.990 -10.073 -3.156 1.00 89.94 93 ALA A O 1
ATOM 750 N N . LEU A 1 94 ? 5.001 -11.068 -5.164 1.00 91.12 94 LEU A N 1
ATOM 751 C CA . LEU A 1 94 ? 3.969 -12.046 -4.845 1.00 91.12 94 LEU A CA 1
ATOM 752 C C . LEU A 1 94 ? 4.407 -12.964 -3.697 1.00 91.12 94 LEU A C 1
ATOM 754 O O . LEU A 1 94 ? 3.638 -13.179 -2.765 1.00 91.12 94 LEU A O 1
ATOM 758 N N . ALA A 1 95 ? 5.653 -13.449 -3.717 1.00 91.56 95 ALA A N 1
ATOM 759 C CA . ALA A 1 95 ? 6.204 -14.231 -2.616 1.00 91.56 95 ALA A CA 1
ATOM 760 C C . ALA A 1 95 ? 6.193 -13.437 -1.300 1.00 91.56 95 ALA A C 1
ATOM 762 O O . ALA A 1 95 ? 5.735 -13.969 -0.291 1.00 91.56 95 ALA A O 1
ATOM 763 N N . SER A 1 96 ? 6.616 -12.164 -1.311 1.00 90.69 96 SER A N 1
ATOM 764 C CA . SER A 1 96 ? 6.534 -11.285 -0.134 1.00 90.69 96 SER A CA 1
ATOM 765 C C . SER A 1 96 ? 5.105 -11.180 0.399 1.00 90.69 96 SER A C 1
ATOM 767 O O . SER A 1 96 ? 4.897 -11.368 1.595 1.00 90.69 96 SER A O 1
ATOM 769 N N . VAL A 1 97 ? 4.114 -10.962 -0.474 1.00 92.62 97 VAL A N 1
ATOM 770 C CA . VAL A 1 97 ? 2.697 -10.841 -0.086 1.00 92.62 97 VAL A CA 1
ATOM 771 C C . VAL A 1 97 ? 2.223 -12.053 0.714 1.00 92.62 97 VAL A C 1
ATOM 773 O O . VAL A 1 97 ? 1.581 -11.890 1.750 1.00 92.62 97 VAL A O 1
ATOM 776 N N . VAL A 1 98 ? 2.578 -13.265 0.280 1.00 91.31 98 VAL A N 1
ATOM 777 C CA . VAL A 1 98 ? 2.174 -14.505 0.963 1.00 91.31 98 VAL A CA 1
ATOM 778 C C . VAL A 1 98 ? 2.810 -14.621 2.354 1.00 91.31 98 VAL A C 1
ATOM 780 O O . VAL A 1 98 ? 2.174 -15.138 3.271 1.00 91.31 98 VAL A O 1
ATOM 783 N N . THR A 1 99 ? 4.020 -14.086 2.560 1.00 92.25 99 THR A N 1
ATOM 784 C CA . THR A 1 99 ? 4.677 -14.102 3.885 1.00 92.25 99 THR A CA 1
ATOM 785 C C . THR A 1 99 ? 3.983 -13.237 4.935 1.00 92.25 99 THR A C 1
ATOM 787 O O . THR A 1 99 ? 4.253 -13.389 6.124 1.00 92.25 99 THR A O 1
ATOM 790 N N . TYR A 1 100 ? 3.079 -12.344 4.527 1.00 90.38 100 TYR A N 1
ATOM 791 C CA . TYR A 1 100 ? 2.336 -11.489 5.451 1.00 90.38 100 TYR A CA 1
ATOM 792 C C . TYR A 1 100 ? 1.129 -12.172 6.092 1.00 90.38 100 TYR A C 1
ATOM 794 O O . TYR A 1 100 ? 0.527 -11.584 6.998 1.00 90.38 100 TYR A O 1
ATOM 802 N N . PHE A 1 101 ? 0.772 -13.377 5.637 1.00 91.06 101 PHE A N 1
ATOM 803 C CA . PHE A 1 101 ? -0.271 -14.171 6.267 1.00 91.06 101 PHE A CA 1
ATOM 804 C C . PHE A 1 101 ? 0.131 -14.540 7.698 1.00 91.06 101 PHE A C 1
ATOM 806 O O . PHE A 1 101 ? 1.189 -15.115 7.947 1.00 91.06 101 PHE A O 1
ATOM 813 N N . ASN A 1 102 ? -0.739 -14.220 8.640 1.00 89.06 102 ASN A N 1
ATOM 814 C CA . ASN A 1 102 ? -0.634 -14.589 10.049 1.00 89.06 102 ASN A CA 1
ATOM 815 C C . ASN A 1 102 ? -2.049 -14.825 10.600 1.00 89.06 102 ASN A C 1
ATOM 817 O O . ASN A 1 102 ? -3.023 -14.733 9.858 1.00 89.06 102 ASN A O 1
ATOM 821 N N . GLU A 1 103 ? -2.192 -15.120 11.886 1.00 88.56 103 GLU A N 1
ATOM 822 C CA . GLU A 1 103 ? -3.508 -15.119 12.530 1.00 88.56 103 GLU A CA 1
ATOM 823 C C . GLU A 1 103 ? -3.876 -13.687 12.942 1.00 88.56 103 GLU A C 1
ATOM 825 O O . GLU A 1 103 ? -3.120 -13.028 13.654 1.00 88.56 103 GLU A O 1
ATOM 830 N N . GLU A 1 104 ? -5.030 -13.194 12.486 1.00 87.75 104 GLU A N 1
ATOM 831 C CA . GLU A 1 104 ? -5.582 -11.884 12.861 1.00 87.75 104 GLU A CA 1
ATOM 832 C C . GLU A 1 104 ? -7.063 -12.048 13.199 1.00 87.75 104 GLU A C 1
ATOM 834 O O . GLU A 1 104 ? -7.739 -12.931 12.673 1.00 87.75 104 GLU A O 1
ATOM 839 N N . ALA A 1 105 ? -7.592 -11.156 14.036 1.00 87.81 105 ALA A N 1
ATOM 840 C CA . ALA A 1 105 ? -9.011 -11.160 14.394 1.00 87.81 105 ALA A CA 1
ATOM 841 C C . ALA A 1 105 ? -9.939 -10.702 13.248 1.00 87.81 105 ALA A C 1
ATOM 843 O O . ALA A 1 105 ? -11.138 -10.967 13.286 1.00 87.81 105 ALA A O 1
ATOM 844 N N . LYS A 1 106 ? -9.399 -9.987 12.252 1.00 92.56 106 LYS A N 1
ATOM 845 C CA . LYS A 1 106 ? -10.128 -9.472 11.082 1.00 92.56 106 LYS A CA 1
ATOM 846 C C . LYS A 1 106 ? -9.841 -10.311 9.846 1.00 92.56 106 LYS A C 1
ATOM 848 O O . LYS A 1 106 ? -8.793 -10.952 9.754 1.00 92.56 106 LYS A O 1
ATOM 853 N N . GLN A 1 107 ? -10.728 -10.229 8.855 1.00 94.94 107 GLN A N 1
ATOM 854 C CA . GLN A 1 107 ? -10.459 -10.822 7.552 1.00 94.94 107 GLN A CA 1
ATOM 855 C C . GLN A 1 107 ? -9.223 -10.162 6.930 1.00 94.94 107 GLN A C 1
ATOM 857 O O . GLN A 1 107 ? -9.146 -8.940 6.801 1.00 94.94 107 GLN A O 1
ATOM 862 N N . GLN A 1 108 ? -8.249 -10.980 6.543 1.00 95.06 108 GLN A N 1
ATOM 863 C CA . GLN A 1 108 ? -7.044 -10.493 5.888 1.00 95.06 108 GLN A CA 1
ATOM 864 C C . GLN A 1 108 ? -7.205 -10.468 4.379 1.00 95.06 108 GLN A C 1
ATOM 866 O O . GLN A 1 108 ? -7.587 -11.463 3.763 1.00 95.06 108 GLN A O 1
ATOM 871 N N . VAL A 1 109 ? -6.820 -9.342 3.789 1.00 96.38 109 VAL A N 1
ATOM 872 C CA . VAL A 1 109 ? -6.644 -9.191 2.351 1.00 96.38 109 VAL A CA 1
ATOM 873 C C . VAL A 1 109 ? -5.163 -8.965 2.075 1.00 96.38 109 VAL A C 1
ATOM 875 O O . VAL A 1 109 ? -4.592 -7.928 2.416 1.00 96.38 109 VAL A O 1
ATOM 878 N N . LEU A 1 110 ? -4.532 -9.963 1.463 1.00 95.88 110 LEU A N 1
ATOM 879 C CA . LEU A 1 110 ? -3.147 -9.891 1.009 1.00 95.88 110 LEU A CA 1
ATOM 880 C C . LEU A 1 110 ? -3.155 -9.471 -0.459 1.00 95.88 110 LEU A C 1
ATOM 882 O O . LEU A 1 110 ? -3.760 -10.147 -1.290 1.00 95.88 110 LEU A O 1
ATOM 886 N N . ALA A 1 111 ? -2.528 -8.342 -0.778 1.00 96.06 111 ALA A N 1
ATOM 887 C CA . ALA A 1 111 ? -2.651 -7.739 -2.099 1.00 96.06 111 ALA A CA 1
ATOM 888 C C . ALA A 1 111 ? -1.301 -7.339 -2.694 1.00 96.06 111 ALA A C 1
ATOM 890 O O . ALA A 1 111 ? -0.394 -6.884 -2.000 1.00 96.06 111 ALA A O 1
ATOM 891 N N . LEU A 1 112 ? -1.211 -7.448 -4.019 1.00 94.56 112 LEU A N 1
ATOM 892 C CA . LEU A 1 112 ? -0.100 -6.946 -4.814 1.00 94.56 112 LEU A CA 1
ATOM 893 C C . LEU A 1 112 ? -0.594 -5.785 -5.686 1.00 94.56 112 LEU A C 1
ATOM 895 O O . LEU A 1 112 ? -1.371 -5.977 -6.621 1.00 94.56 112 LEU A O 1
ATOM 899 N N . ALA A 1 113 ? -0.140 -4.571 -5.389 1.00 94.75 113 ALA A N 1
ATOM 900 C CA . ALA A 1 113 ? -0.430 -3.383 -6.177 1.00 94.75 113 ALA A CA 1
ATOM 901 C C . ALA A 1 113 ? 0.614 -3.209 -7.287 1.00 94.75 113 ALA A C 1
ATOM 903 O O . ALA A 1 113 ? 1.800 -2.992 -7.031 1.00 94.75 113 ALA A O 1
ATOM 904 N N . ILE A 1 114 ? 0.157 -3.263 -8.538 1.00 91.75 114 ILE A N 1
ATOM 905 C CA . ILE A 1 114 ? 0.995 -3.195 -9.741 1.00 91.75 114 ILE A CA 1
ATOM 906 C C . ILE A 1 114 ? 0.392 -2.252 -10.788 1.00 91.75 114 ILE A C 1
ATOM 908 O O . ILE A 1 114 ? -0.824 -2.058 -10.834 1.00 91.75 114 ILE A O 1
ATOM 912 N N . PRO A 1 115 ? 1.217 -1.650 -11.662 1.00 88.94 115 PRO A N 1
ATOM 913 C CA . PRO A 1 115 ? 0.722 -0.897 -12.797 1.00 88.94 115 PRO A CA 1
ATOM 914 C C . PRO A 1 115 ? -0.096 -1.788 -13.736 1.00 88.94 115 PRO A C 1
ATOM 916 O O . PRO A 1 115 ? 0.303 -2.908 -14.051 1.00 88.94 115 PRO A O 1
ATOM 919 N N . ASN A 1 116 ? -1.189 -1.234 -14.256 1.00 86.81 116 ASN A N 1
ATOM 920 C CA . ASN A 1 116 ? -1.999 -1.858 -15.297 1.00 86.81 116 ASN A CA 1
ATOM 921 C C . ASN A 1 116 ? -1.279 -1.784 -16.659 1.00 86.81 116 ASN A C 1
ATOM 923 O O . ASN A 1 116 ? -1.542 -0.895 -17.468 1.00 86.81 116 ASN A O 1
ATOM 927 N N . VAL A 1 117 ? -0.287 -2.651 -16.868 1.00 84.12 117 VAL A N 1
ATOM 928 C CA . VAL A 1 117 ? 0.557 -2.691 -18.071 1.00 84.12 117 VAL A CA 1
ATOM 929 C C . VAL A 1 117 ? 0.820 -4.132 -18.496 1.00 84.12 117 VAL A C 1
ATOM 931 O O . VAL A 1 117 ? 0.982 -5.014 -17.652 1.00 84.12 117 VAL A O 1
ATOM 934 N N . LEU A 1 118 ? 0.916 -4.354 -19.812 1.00 81.88 118 LEU A N 1
ATOM 935 C CA . LEU A 1 118 ? 1.024 -5.688 -20.417 1.00 81.88 118 LEU A CA 1
ATOM 936 C C . LEU A 1 118 ? 2.052 -6.618 -19.746 1.00 81.88 118 LEU A C 1
ATOM 938 O O . LEU A 1 118 ? 1.675 -7.748 -19.446 1.00 81.88 118 LEU A O 1
ATOM 942 N N . PRO A 1 119 ? 3.293 -6.188 -19.429 1.00 78.38 119 PRO A N 1
ATOM 943 C CA . PRO A 1 119 ? 4.280 -7.088 -18.828 1.00 78.38 119 PRO A CA 1
ATOM 944 C C . PRO A 1 119 ? 3.865 -7.693 -17.482 1.00 78.38 119 PRO A C 1
ATOM 946 O O . PRO A 1 119 ? 4.283 -8.805 -17.178 1.00 78.38 119 PRO A O 1
ATOM 949 N N . TYR A 1 120 ? 3.055 -6.985 -16.687 1.00 77.75 120 TYR A N 1
ATOM 950 C CA . TYR A 1 120 ? 2.528 -7.506 -15.425 1.00 77.75 120 TYR A CA 1
ATOM 951 C C . TYR A 1 120 ? 1.198 -8.232 -15.600 1.00 77.75 120 TYR A C 1
ATOM 953 O O . TYR A 1 120 ? 1.010 -9.282 -14.998 1.00 77.75 120 TYR A O 1
ATOM 961 N N . LEU A 1 121 ? 0.311 -7.740 -16.470 1.00 80.19 121 LEU A N 1
ATOM 962 C CA . LEU A 1 121 ? -0.951 -8.426 -16.762 1.00 80.19 121 LEU A CA 1
ATOM 963 C C . LEU A 1 121 ? -0.731 -9.838 -17.311 1.00 80.19 121 LEU A C 1
ATOM 965 O O . LEU A 1 121 ? -1.463 -10.750 -16.953 1.00 80.19 121 LEU A O 1
ATOM 969 N N . GLN A 1 122 ? 0.305 -10.033 -18.132 1.00 83.06 122 GLN A N 1
ATOM 970 C CA . GLN A 1 122 ? 0.673 -11.359 -18.628 1.00 83.06 122 GLN A CA 1
ATOM 971 C C . GLN A 1 122 ? 1.009 -12.339 -17.498 1.00 83.06 122 GLN A C 1
ATOM 973 O O . GLN A 1 122 ? 0.742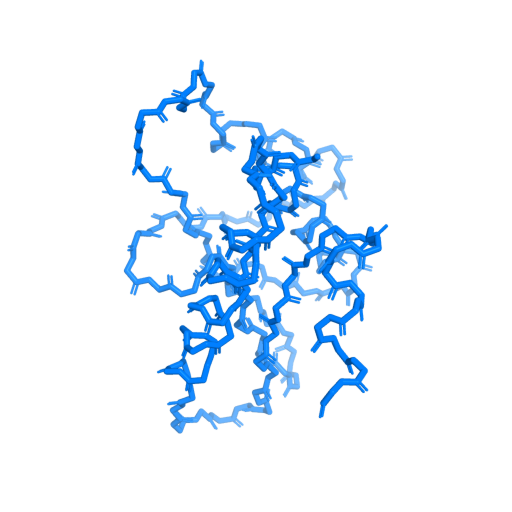 -13.521 -17.651 1.00 83.06 122 GLN A O 1
ATOM 978 N N . GLN A 1 123 ? 1.544 -11.874 -16.363 1.00 77.69 123 GLN A N 1
ATOM 979 C CA . GLN A 1 123 ? 1.858 -12.755 -15.231 1.00 77.69 123 GLN A CA 1
ATOM 980 C C . GLN A 1 123 ? 0.610 -13.202 -14.454 1.00 77.69 123 GLN A C 1
ATOM 982 O O . GLN A 1 123 ? 0.687 -14.178 -13.724 1.00 77.69 123 GLN A O 1
ATOM 987 N N . LEU A 1 124 ? -0.531 -12.517 -14.609 1.00 75.50 124 LEU A N 1
ATOM 988 C CA . LEU A 1 124 ? -1.793 -12.864 -13.937 1.00 75.50 124 LEU A CA 1
ATOM 989 C C . LEU A 1 124 ? -2.620 -13.920 -14.688 1.00 75.50 124 LEU A C 1
ATOM 991 O O . LEU A 1 124 ? -3.622 -14.390 -14.161 1.00 75.50 124 LEU A O 1
ATOM 995 N N . LEU A 1 125 ? -2.257 -14.227 -15.936 1.00 73.44 125 LEU A N 1
ATOM 996 C CA . LEU A 1 125 ? -3.009 -15.123 -16.825 1.00 73.44 125 LEU A CA 1
ATOM 997 C C . LEU A 1 125 ? -2.417 -16.542 -16.896 1.00 73.44 125 LEU A C 1
ATOM 999 O O . LEU A 1 125 ? -2.879 -17.351 -17.701 1.00 73.44 125 LEU A O 1
ATOM 1003 N N . HIS A 1 126 ? -1.387 -16.817 -16.097 1.00 56.53 126 HIS A N 1
ATOM 1004 C CA . HIS A 1 126 ? -0.717 -18.111 -15.974 1.00 56.53 126 HIS A CA 1
ATOM 1005 C C . HIS A 1 126 ? -1.044 -18.750 -14.628 1.00 56.53 126 HIS A C 1
ATOM 1007 O O . HIS A 1 126 ? -1.111 -19.997 -14.603 1.00 56.53 126 HIS A O 1
#

Sequence (126 aa):
MLENTILVKTTKWLVSKGYVLK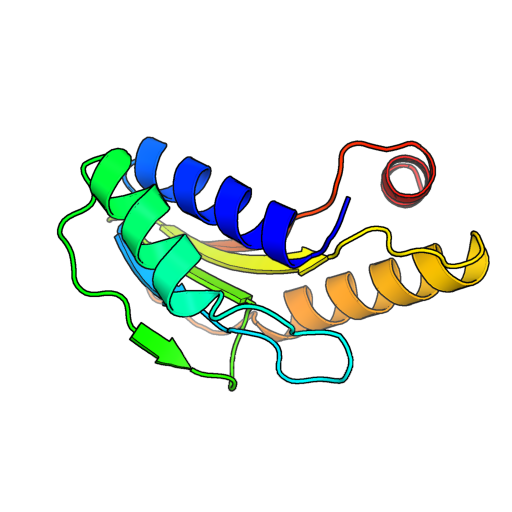KISVPRGKGYNRDIKSVIEIELKDAGYTERIYFSSDSADIIAENKDEIWKVECKGIGFGKTQTNRNNFDRALASVVTYFNEEAKQQVLALAIPNVLPYLQQLLH

Foldseek 3Di:
DAQLVLLLVVLLVCVVVVWDWPEAEDDDDPPCPDPSVVVSVVSVVVSVDDDDYHYDNPAARTWIDDPAEIEREHTDECPPDDLVVSVVSLVVSVVRLVVRDDDDPHHYDRYYGYDPDDSNVVVVVD

pLDDT: mean 86.91, std 10.06, range [44.56, 97.5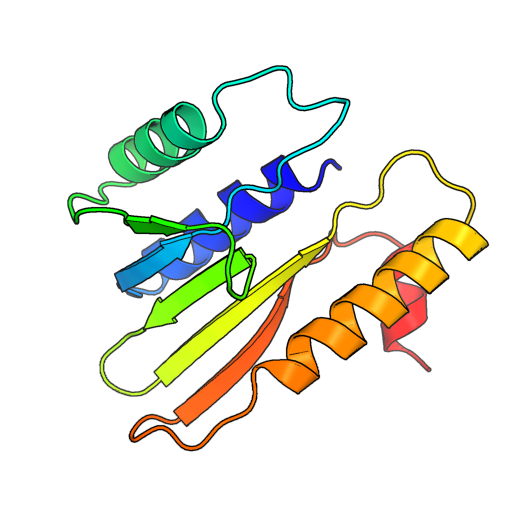6]